Protein AF-A0A1J8QTM7-F1 (afdb_monomer_lite)

Foldseek 3Di:
DVVVVVVVCVVCVVVVLVVVLVVLLVPDPDPVRSVVVSVVVVVVVVCVVVVLVVQQDPVCPDPSCRSVVVVVVVVVVVVVVVVVVVVVVVVVVVVVVVVVVVCVVVVNDD

Sequence (110 aa):
VKYFGTFIIIIGGYASIPGLVSWSGNNLAGQYKRGVGMALHIGMGNFGGVFATVIYRSQDSPRYILGHGVALMFVGIGLILVPIAVFIYKRINAKRDAAERIALERGEKI

Secondary structure (DSSP, 8-state):
-HHHHHHHHHHHHHHHHHHHHHHHHHHS-SHHHHHHHHHHHHHHHHHHHHHHHHHS-GGGTTT-HHHHHHHHHHHHHHHHHHHHHHHHHHHHHHHHHHHHHHHHHTT---

Radius of gyration: 20.28 Å; chains: 1; bounding box: 42×27×59 Å

InterPro domains:
  IPR036259 MFS transporter superfamily [SSF103473] (3-98)

pLDDT: mean 87.32, std 6.02, range [55.66, 96.06]

Organism: NCBI:txid180088

Structure (mmCIF,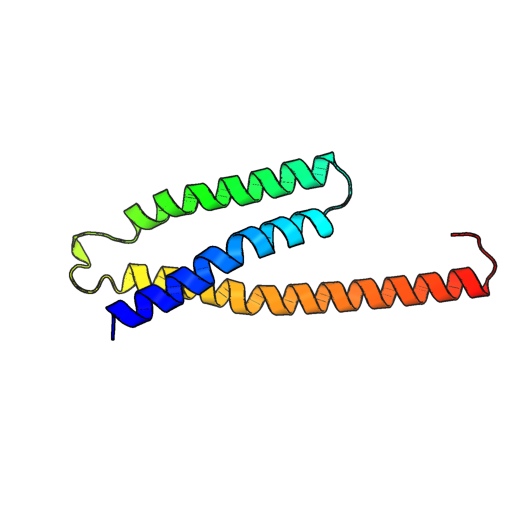 N/CA/C/O backbone):
data_AF-A0A1J8QTM7-F1
#
_entry.id   AF-A0A1J8QTM7-F1
#
loop_
_atom_site.group_PDB
_atom_site.id
_atom_site.type_symbol
_atom_site.label_atom_id
_atom_site.label_alt_id
_atom_site.label_comp_id
_atom_site.label_asym_id
_atom_site.label_entity_id
_atom_site.label_seq_id
_atom_site.pdbx_PDB_ins_code
_atom_site.Cartn_x
_atom_site.Cartn_y
_atom_site.Cartn_z
_atom_site.occupancy
_atom_site.B_iso_or_equiv
_atom_site.auth_seq_id
_atom_site.auth_comp_id
_atom_site.auth_asym_id
_atom_site.auth_atom_id
_atom_site.pdbx_PDB_model_num
ATOM 1 N N . VAL A 1 1 ? -15.369 -15.200 17.500 1.00 67.06 1 VAL A N 1
ATOM 2 C CA . VAL A 1 1 ? -15.366 -14.598 16.140 1.00 67.06 1 VAL A CA 1
ATOM 3 C C . VAL A 1 1 ? -14.603 -13.273 16.077 1.00 67.06 1 VAL A C 1
ATOM 5 O O . VAL A 1 1 ? -13.638 -13.214 15.332 1.00 67.06 1 VAL A O 1
ATOM 8 N N . LYS A 1 2 ? -14.940 -12.244 16.879 1.00 79.94 2 LYS A N 1
ATOM 9 C CA . LYS A 1 2 ? -14.235 -10.937 16.857 1.00 79.94 2 LYS A CA 1
ATOM 10 C C . LYS A 1 2 ? -12.716 -11.042 17.075 1.00 79.94 2 LYS A C 1
ATOM 12 O O . LYS A 1 2 ? -11.963 -10.479 16.301 1.00 79.94 2 LYS A O 1
ATOM 17 N N . TYR A 1 3 ? -12.285 -11.830 18.062 1.00 85.62 3 TYR A N 1
ATOM 18 C CA . TYR A 1 3 ? -10.864 -12.013 18.391 1.00 85.62 3 TYR A CA 1
ATOM 19 C C . TYR A 1 3 ? -10.056 -12.643 17.243 1.00 85.62 3 TYR A C 1
ATOM 21 O O . TYR A 1 3 ? -8.986 -12.166 16.894 1.00 85.62 3 TYR A O 1
ATOM 29 N N . PHE A 1 4 ? -10.614 -13.668 16.591 1.00 89.25 4 PHE A N 1
ATOM 30 C CA . PHE A 1 4 ? -10.020 -14.280 15.399 1.00 89.25 4 PHE A CA 1
ATOM 31 C C . PHE A 1 4 ? -9.946 -13.298 14.218 1.00 89.25 4 PHE A C 1
ATOM 33 O O . PHE A 1 4 ? -8.916 -13.203 13.557 1.00 89.25 4 PHE A O 1
ATOM 40 N N . GLY A 1 5 ? -11.008 -12.515 13.995 1.00 85.56 5 GLY A N 1
ATOM 41 C CA . GLY A 1 5 ? -11.020 -11.461 12.977 1.00 85.56 5 GLY A CA 1
ATOM 42 C C . GLY A 1 5 ? -9.926 -10.413 13.193 1.00 85.56 5 GLY A C 1
ATOM 43 O O . GLY A 1 5 ? -9.302 -9.983 12.226 1.00 85.56 5 GLY A O 1
ATOM 44 N N . THR A 1 6 ? -9.623 -10.066 14.448 1.00 87.69 6 THR A N 1
ATOM 45 C CA . THR A 1 6 ? -8.512 -9.163 14.777 1.00 87.69 6 THR A CA 1
ATOM 46 C C . THR A 1 6 ? -7.174 -9.701 14.273 1.00 87.69 6 THR A C 1
ATOM 48 O O . THR A 1 6 ? -6.422 -8.948 13.664 1.00 87.69 6 THR A O 1
ATOM 51 N N . PHE A 1 7 ? -6.885 -10.996 14.444 1.00 90.31 7 PHE A N 1
ATOM 52 C CA . PHE A 1 7 ? -5.639 -11.578 13.929 1.00 90.31 7 PHE A CA 1
ATOM 53 C C . PHE A 1 7 ? -5.535 -11.478 12.407 1.00 90.31 7 PHE A C 1
ATOM 55 O O . PHE A 1 7 ? -4.485 -11.096 11.900 1.00 90.31 7 PHE A O 1
ATOM 62 N N . ILE A 1 8 ? -6.619 -11.752 11.676 1.00 88.44 8 ILE A N 1
ATOM 63 C CA . ILE A 1 8 ? -6.629 -11.640 10.208 1.00 88.44 8 ILE A CA 1
ATOM 64 C C . ILE A 1 8 ? -6.349 -10.199 9.764 1.00 88.44 8 ILE A C 1
ATOM 66 O O . ILE A 1 8 ? -5.533 -9.978 8.868 1.00 88.44 8 ILE A O 1
ATOM 70 N N . ILE A 1 9 ? -6.989 -9.218 10.409 1.00 88.94 9 ILE A N 1
ATOM 71 C CA . ILE A 1 9 ? -6.788 -7.795 10.101 1.00 88.94 9 ILE A CA 1
ATOM 72 C C . ILE A 1 9 ? -5.331 -7.393 10.350 1.00 88.94 9 ILE A C 1
ATOM 74 O O . ILE A 1 9 ? -4.731 -6.720 9.515 1.00 88.94 9 ILE A O 1
ATOM 78 N N . ILE A 1 10 ? -4.748 -7.834 11.467 1.00 90.19 10 ILE A N 1
ATOM 79 C CA . ILE A 1 10 ? -3.361 -7.529 11.829 1.00 90.19 10 ILE A CA 1
ATOM 80 C C . ILE A 1 10 ? -2.380 -8.153 10.832 1.00 90.19 10 ILE A C 1
ATOM 82 O O . ILE A 1 10 ? -1.494 -7.453 10.346 1.00 90.19 10 ILE A O 1
ATOM 86 N N . ILE A 1 11 ? -2.560 -9.423 10.462 1.00 90.69 11 ILE A N 1
ATOM 87 C CA . ILE A 1 11 ? -1.691 -10.105 9.488 1.00 90.69 11 ILE A CA 1
ATOM 88 C C . ILE A 1 11 ? -1.681 -9.353 8.150 1.00 90.69 11 ILE A C 1
ATOM 90 O O . ILE A 1 11 ? -0.611 -9.039 7.626 1.00 90.69 11 ILE A O 1
ATOM 94 N N . GLY A 1 12 ? -2.860 -9.016 7.616 1.00 85.50 12 GLY A N 1
ATOM 95 C CA . GLY A 1 12 ? -2.963 -8.265 6.362 1.00 85.50 12 GLY A CA 1
ATOM 96 C C . GLY A 1 12 ? -2.402 -6.845 6.473 1.00 85.50 12 GLY A C 1
ATOM 97 O O . GLY A 1 12 ? -1.653 -6.401 5.602 1.00 85.50 12 GLY A O 1
ATOM 98 N N . GLY A 1 13 ? -2.712 -6.153 7.573 1.00 85.88 13 GLY A N 1
ATOM 99 C CA . GLY A 1 13 ? -2.237 -4.800 7.851 1.00 85.88 13 GLY A CA 1
ATOM 100 C C . GLY A 1 13 ? -0.712 -4.715 7.848 1.00 85.88 13 GLY A C 1
ATOM 101 O O . GLY A 1 13 ? -0.142 -3.954 7.065 1.00 85.88 13 GLY A O 1
ATOM 102 N N . TYR A 1 14 ? -0.041 -5.549 8.645 1.00 87.00 14 TYR A N 1
ATOM 103 C CA . TYR A 1 14 ? 1.422 -5.538 8.745 1.00 87.00 14 TYR A CA 1
ATOM 104 C C . TYR A 1 14 ? 2.127 -5.980 7.459 1.00 87.00 14 TYR A C 1
ATOM 106 O O . TYR A 1 14 ? 3.191 -5.450 7.153 1.00 87.00 14 TYR A O 1
ATOM 114 N N . ALA A 1 15 ? 1.546 -6.900 6.681 1.00 86.88 15 ALA A N 1
ATOM 115 C CA . ALA A 1 15 ? 2.126 -7.320 5.404 1.00 86.88 15 ALA A CA 1
ATOM 116 C C . ALA A 1 15 ? 2.027 -6.231 4.317 1.00 86.88 15 ALA A C 1
ATOM 118 O O . ALA A 1 15 ? 2.900 -6.126 3.453 1.00 86.88 15 ALA A O 1
ATOM 119 N N . SER A 1 16 ? 0.976 -5.407 4.353 1.00 86.56 16 SER A N 1
ATOM 120 C CA . SER A 1 16 ? 0.705 -4.418 3.303 1.00 86.56 16 SER A CA 1
ATOM 121 C C . SER A 1 16 ? 1.669 -3.225 3.297 1.00 86.56 16 SER A C 1
ATOM 123 O O . SER A 1 16 ? 2.073 -2.776 2.224 1.00 86.56 16 SER A O 1
ATOM 125 N N . ILE A 1 17 ? 2.084 -2.741 4.473 1.00 87.12 17 ILE A N 1
ATOM 126 C CA . ILE A 1 17 ? 2.964 -1.570 4.622 1.00 87.12 17 ILE A CA 1
ATOM 127 C C . ILE A 1 17 ? 4.313 -1.744 3.895 1.00 87.12 17 ILE A C 1
ATOM 129 O O . ILE A 1 17 ? 4.609 -0.933 3.013 1.00 87.12 17 ILE A O 1
ATOM 133 N N . PRO A 1 18 ? 5.137 -2.775 4.184 1.00 88.19 18 PRO A N 1
ATOM 134 C CA . PRO A 1 18 ? 6.422 -2.940 3.507 1.00 88.19 18 PRO A CA 1
ATOM 135 C C . PRO A 1 18 ? 6.243 -3.175 2.004 1.00 88.19 18 PRO A C 1
ATOM 137 O O . PRO A 1 18 ? 7.001 -2.626 1.206 1.00 88.19 18 PRO A O 1
ATOM 140 N N . GLY A 1 19 ? 5.200 -3.912 1.605 1.00 89.38 19 GLY A N 1
ATOM 141 C CA . GLY A 1 19 ? 4.886 -4.146 0.197 1.00 89.38 19 GLY A CA 1
ATOM 142 C C . GLY A 1 19 ? 4.642 -2.847 -0.571 1.00 89.38 19 GLY A C 1
ATOM 143 O O . GLY A 1 19 ? 5.196 -2.657 -1.655 1.00 89.38 19 GLY A O 1
ATOM 144 N N . LEU A 1 20 ? 3.872 -1.918 0.001 1.00 88.06 20 LEU A N 1
ATOM 145 C CA . LEU A 1 20 ? 3.562 -0.649 -0.656 1.00 88.06 20 LEU A CA 1
ATOM 146 C C . LEU A 1 20 ? 4.774 0.293 -0.719 1.00 88.06 20 LEU A C 1
ATOM 148 O O . LEU A 1 20 ? 4.979 0.987 -1.719 1.00 88.06 20 LEU A O 1
ATOM 152 N N . VAL A 1 21 ? 5.604 0.288 0.326 1.00 87.81 21 VAL A N 1
ATOM 153 C CA . VAL A 1 21 ? 6.851 1.062 0.391 1.00 87.81 21 VAL A CA 1
ATOM 154 C C . VAL A 1 21 ? 7.840 0.572 -0.671 1.00 87.81 21 VAL A C 1
ATOM 156 O O . VAL A 1 21 ? 8.339 1.377 -1.460 1.00 87.81 21 VAL A O 1
ATOM 159 N N . SER A 1 22 ? 8.065 -0.742 -0.768 1.00 89.56 22 SER A N 1
ATOM 160 C CA . SER A 1 22 ? 8.909 -1.337 -1.812 1.00 89.56 22 SER A CA 1
ATOM 161 C C . SER A 1 22 ? 8.355 -1.092 -3.218 1.00 89.56 22 SER A C 1
ATOM 163 O O . SER A 1 22 ? 9.113 -0.755 -4.128 1.00 89.56 22 SER A O 1
ATOM 165 N N . TRP A 1 23 ? 7.034 -1.197 -3.408 1.00 89.00 23 TRP A N 1
ATOM 166 C CA . TRP A 1 23 ? 6.392 -0.889 -4.688 1.00 89.00 23 TRP A CA 1
ATOM 167 C C . TRP A 1 23 ? 6.671 0.567 -5.098 1.00 89.00 23 TRP A C 1
ATOM 169 O O . TRP A 1 23 ? 7.181 0.819 -6.197 1.00 89.00 23 TRP A O 1
ATOM 179 N N . SER A 1 24 ? 6.424 1.517 -4.196 1.00 87.06 24 SER A N 1
ATOM 180 C CA . SER A 1 24 ? 6.655 2.947 -4.429 1.00 87.06 24 SER A CA 1
ATOM 181 C C . SER A 1 24 ? 8.120 3.235 -4.775 1.00 87.06 24 SER A C 1
ATOM 183 O O . SER A 1 24 ? 8.402 3.927 -5.755 1.00 87.06 24 SER A O 1
ATOM 185 N N . GLY A 1 25 ? 9.060 2.630 -4.041 1.00 86.31 25 GLY A N 1
ATOM 186 C CA . GLY A 1 25 ? 10.494 2.745 -4.314 1.00 86.31 25 GLY A CA 1
ATOM 187 C C . GLY A 1 25 ? 10.885 2.253 -5.710 1.00 86.31 25 GLY A C 1
ATOM 188 O O . GLY A 1 25 ? 11.685 2.894 -6.388 1.00 86.31 25 GLY A O 1
ATOM 189 N N . ASN A 1 26 ? 10.271 1.170 -6.188 1.00 89.00 26 ASN A N 1
ATOM 190 C CA . ASN A 1 26 ? 10.570 0.614 -7.507 1.00 89.00 26 ASN A CA 1
ATOM 191 C C . ASN A 1 26 ? 9.946 1.415 -8.661 1.00 89.00 26 ASN A C 1
ATOM 193 O O . ASN A 1 26 ? 10.521 1.464 -9.747 1.00 89.00 26 ASN A O 1
ATOM 197 N N . ASN A 1 27 ? 8.792 2.056 -8.443 1.00 87.25 27 ASN A N 1
ATOM 198 C CA . ASN A 1 27 ? 8.000 2.661 -9.524 1.00 87.25 27 ASN A CA 1
ATOM 199 C C . ASN A 1 27 ? 8.207 4.171 -9.693 1.00 87.25 27 ASN A C 1
ATOM 201 O O . ASN A 1 27 ? 7.924 4.704 -10.766 1.00 87.25 27 ASN A O 1
ATOM 205 N N . LEU A 1 28 ? 8.726 4.875 -8.684 1.00 86.12 28 LEU A N 1
ATOM 206 C CA . LEU A 1 28 ? 9.130 6.271 -8.855 1.00 86.12 28 LEU A CA 1
ATOM 207 C C . LEU A 1 28 ? 10.480 6.339 -9.580 1.00 86.12 28 LEU A C 1
ATOM 209 O O . LEU A 1 28 ? 11.341 5.496 -9.363 1.00 86.12 28 LEU A O 1
ATOM 213 N N . ALA A 1 29 ? 10.685 7.331 -10.446 1.00 83.19 29 ALA A N 1
ATOM 214 C CA . ALA A 1 29 ? 11.945 7.514 -11.171 1.00 83.19 29 ALA A CA 1
ATOM 215 C C . ALA A 1 29 ? 12.825 8.577 -10.497 1.00 83.19 29 ALA A C 1
ATOM 217 O O . ALA A 1 29 ? 12.349 9.669 -10.188 1.00 83.19 29 ALA A O 1
ATOM 218 N N . GLY A 1 30 ? 14.117 8.283 -10.327 1.00 84.50 30 GLY A N 1
ATOM 219 C CA . GLY A 1 30 ? 15.101 9.186 -9.719 1.00 84.50 30 GLY A CA 1
ATOM 220 C C . GLY A 1 30 ? 15.140 9.114 -8.188 1.00 84.50 30 GLY A C 1
ATOM 221 O O . GLY A 1 30 ? 14.106 9.054 -7.527 1.00 84.50 30 GLY A O 1
ATOM 222 N N . GLN A 1 31 ? 16.350 9.141 -7.619 1.00 84.75 31 GLN A N 1
ATOM 223 C CA . GLN A 1 31 ? 16.585 8.945 -6.179 1.00 84.75 31 GLN A CA 1
ATOM 224 C C . GLN A 1 31 ? 15.856 9.979 -5.310 1.00 84.75 31 GLN A C 1
ATOM 226 O O . GLN A 1 31 ? 15.192 9.621 -4.341 1.00 84.75 31 GLN A O 1
ATOM 231 N N . TYR A 1 32 ? 15.896 11.254 -5.707 1.00 87.12 32 TYR A N 1
ATOM 232 C CA . TYR A 1 32 ? 15.236 12.329 -4.965 1.00 87.12 32 TYR A CA 1
ATOM 233 C C . TYR A 1 32 ? 13.708 12.178 -4.949 1.00 87.12 32 TYR A C 1
ATOM 235 O O . TYR A 1 32 ? 13.081 12.230 -3.894 1.00 87.12 32 TYR A O 1
ATOM 243 N N . LYS A 1 33 ? 13.097 11.914 -6.113 1.00 84.56 33 LYS A N 1
ATOM 244 C CA . LYS A 1 33 ? 11.640 11.745 -6.220 1.00 84.56 33 LYS A CA 1
ATOM 245 C C . LYS A 1 33 ? 11.167 10.501 -5.467 1.00 84.56 33 LYS A C 1
ATOM 247 O O . LYS A 1 33 ? 10.145 10.572 -4.794 1.00 84.56 33 LYS A O 1
ATOM 252 N N . ARG A 1 34 ? 11.922 9.395 -5.536 1.00 88.81 34 ARG A N 1
ATOM 253 C CA . ARG A 1 34 ? 11.676 8.175 -4.747 1.00 88.81 34 ARG A CA 1
ATOM 254 C C . ARG A 1 34 ? 11.653 8.476 -3.252 1.00 88.81 34 ARG A C 1
ATOM 256 O O . ARG A 1 34 ? 10.661 8.174 -2.598 1.00 88.81 34 ARG A O 1
ATOM 263 N N . GLY A 1 35 ? 12.706 9.119 -2.742 1.00 87.56 35 GLY A N 1
ATOM 264 C CA . GLY A 1 35 ? 12.820 9.462 -1.325 1.00 87.56 35 GLY A CA 1
ATOM 265 C C . GLY A 1 35 ? 11.672 10.349 -0.844 1.00 87.56 35 GLY A C 1
ATOM 266 O O . GLY A 1 35 ? 10.998 10.008 0.125 1.00 87.56 35 GLY A O 1
ATOM 267 N N . VAL A 1 36 ? 11.387 11.441 -1.563 1.00 90.81 36 VAL A N 1
ATOM 268 C CA . VAL A 1 36 ? 10.293 12.365 -1.214 1.00 90.81 36 VAL A CA 1
ATOM 269 C C . VAL A 1 36 ? 8.927 11.676 -1.292 1.00 90.81 36 VAL A C 1
ATOM 271 O O . VAL A 1 36 ? 8.105 11.844 -0.396 1.00 90.81 36 VAL A O 1
ATOM 274 N N . GLY A 1 37 ? 8.682 10.862 -2.322 1.00 88.25 37 GLY A N 1
ATOM 275 C CA . GLY A 1 37 ? 7.416 10.146 -2.484 1.00 88.25 37 GLY A CA 1
ATOM 276 C C . GLY A 1 37 ? 7.166 9.116 -1.381 1.00 88.25 37 GLY A C 1
ATOM 277 O O . GLY A 1 37 ? 6.069 9.060 -0.827 1.00 88.25 37 GLY A O 1
ATOM 278 N N . MET A 1 38 ? 8.190 8.343 -1.009 1.00 89.81 38 MET A N 1
ATOM 279 C CA . MET A 1 38 ? 8.099 7.392 0.103 1.00 89.81 38 MET A CA 1
ATOM 280 C C . MET A 1 38 ? 7.904 8.113 1.443 1.00 89.81 38 MET A C 1
ATOM 282 O O . MET A 1 38 ? 7.074 7.687 2.245 1.00 89.81 38 MET A O 1
ATOM 286 N N . ALA A 1 39 ? 8.604 9.229 1.669 1.00 89.75 39 ALA A N 1
ATOM 287 C CA . ALA A 1 39 ? 8.447 10.035 2.878 1.00 89.75 39 ALA A CA 1
ATOM 288 C C . ALA A 1 39 ? 7.035 10.631 2.998 1.00 89.75 39 ALA A C 1
ATOM 290 O O . ALA A 1 39 ? 6.425 10.538 4.061 1.00 89.75 39 ALA A O 1
ATOM 291 N N . LEU A 1 40 ? 6.480 11.175 1.909 1.00 90.44 40 LEU A N 1
ATOM 292 C CA . LEU A 1 40 ? 5.100 11.668 1.873 1.00 90.44 40 LEU A CA 1
ATOM 293 C C . LEU A 1 40 ? 4.091 10.554 2.159 1.00 90.44 40 LEU A C 1
ATOM 295 O O . LEU A 1 40 ? 3.153 10.760 2.926 1.00 90.44 40 LEU A O 1
ATOM 299 N N . HIS A 1 41 ? 4.295 9.369 1.580 1.00 88.56 41 HIS A N 1
ATOM 300 C CA . HIS A 1 41 ? 3.436 8.216 1.829 1.00 88.56 41 HIS A CA 1
ATOM 301 C C . HIS A 1 41 ? 3.426 7.818 3.314 1.00 88.56 41 HIS A C 1
ATOM 303 O O . HIS A 1 41 ? 2.359 7.705 3.918 1.00 88.56 41 HIS A O 1
ATOM 309 N N . ILE A 1 42 ? 4.607 7.670 3.920 1.00 89.00 42 ILE A N 1
ATOM 310 C CA . ILE A 1 42 ? 4.744 7.336 5.345 1.00 89.00 42 ILE A CA 1
ATOM 311 C C . ILE A 1 42 ? 4.167 8.457 6.222 1.00 89.00 42 ILE A C 1
ATOM 313 O O . ILE A 1 42 ? 3.479 8.183 7.207 1.00 89.00 42 ILE A O 1
ATOM 317 N N . GLY A 1 43 ? 4.393 9.720 5.852 1.00 89.50 43 GLY A N 1
ATOM 318 C CA . GLY A 1 43 ? 3.826 10.884 6.532 1.00 89.50 43 GLY A CA 1
ATOM 319 C C . GLY A 1 43 ? 2.298 10.845 6.561 1.00 89.50 43 GLY A C 1
ATOM 320 O O . GLY A 1 43 ? 1.704 10.948 7.632 1.00 89.50 43 GLY A O 1
ATOM 321 N N . MET A 1 44 ? 1.656 10.590 5.416 1.00 87.44 44 MET A N 1
ATOM 322 C CA . MET A 1 44 ? 0.203 10.382 5.334 1.00 87.44 44 MET A CA 1
ATOM 323 C C . MET A 1 44 ? -0.274 9.204 6.190 1.00 87.44 44 MET A C 1
ATOM 325 O O . MET A 1 44 ? -1.306 9.313 6.850 1.00 87.44 44 MET A O 1
ATOM 329 N N . GLY A 1 45 ? 0.491 8.110 6.239 1.00 86.38 45 GLY A N 1
ATOM 330 C CA . GLY A 1 45 ? 0.190 6.963 7.099 1.00 86.38 45 GLY A CA 1
ATOM 331 C C . GLY A 1 45 ? 0.089 7.334 8.583 1.00 86.38 45 GLY A C 1
ATOM 332 O O . GLY A 1 45 ? -0.832 6.889 9.266 1.00 86.38 45 GLY A O 1
ATOM 333 N N . ASN A 1 46 ? 0.969 8.215 9.070 1.00 86.75 46 ASN A N 1
ATOM 334 C CA . ASN A 1 46 ? 0.942 8.675 10.462 1.00 86.75 46 ASN A CA 1
ATOM 335 C C . ASN A 1 46 ? -0.308 9.513 10.787 1.00 86.75 46 ASN A C 1
ATOM 337 O O . ASN A 1 46 ? -0.862 9.387 11.880 1.00 86.75 46 ASN A O 1
ATOM 341 N N . PHE A 1 47 ? -0.818 10.303 9.834 1.00 85.62 47 PHE A N 1
ATOM 342 C CA . PHE A 1 47 ? -2.076 11.041 10.022 1.00 85.62 47 PHE A CA 1
ATOM 343 C C . PHE A 1 47 ? -3.292 10.120 10.199 1.00 85.62 47 PHE A C 1
ATOM 345 O O . PHE A 1 47 ? -4.270 10.521 10.831 1.00 85.62 47 PHE A O 1
ATOM 352 N N . GLY A 1 48 ? -3.231 8.872 9.722 1.00 83.12 48 GLY A N 1
ATOM 353 C CA . GLY A 1 48 ? -4.289 7.877 9.928 1.00 83.12 48 GLY A CA 1
ATOM 354 C C . GLY A 1 48 ? -4.645 7.660 11.404 1.00 83.12 48 GLY A C 1
ATOM 355 O O . GLY A 1 48 ? -5.817 7.474 11.729 1.00 83.12 48 GLY A O 1
ATOM 356 N N . GLY A 1 49 ? -3.666 7.770 12.310 1.00 82.62 49 GLY A N 1
ATOM 357 C CA . GLY A 1 49 ? -3.900 7.671 13.753 1.00 82.62 49 GLY A CA 1
ATOM 358 C C . GLY A 1 49 ? -4.781 8.798 14.299 1.00 82.62 49 GLY A C 1
ATOM 359 O O . GLY A 1 49 ? -5.651 8.550 15.130 1.00 82.62 49 GLY A O 1
ATOM 360 N N . VAL A 1 50 ? -4.622 10.019 13.779 1.00 84.88 50 VAL A N 1
ATOM 361 C CA . VAL A 1 50 ? -5.453 11.175 14.153 1.00 84.88 50 VAL A CA 1
ATOM 362 C C . VAL A 1 50 ? -6.884 10.995 13.648 1.00 84.88 50 VAL A C 1
ATOM 364 O O . VAL A 1 50 ? -7.839 11.254 14.371 1.00 84.88 50 VAL A O 1
ATOM 367 N N . PHE A 1 51 ? -7.063 10.494 12.425 1.00 83.44 51 PHE A N 1
ATOM 368 C CA . PHE A 1 51 ? -8.406 10.213 11.916 1.00 83.44 51 PHE A CA 1
ATOM 369 C C . PHE A 1 51 ? -9.104 9.110 12.715 1.00 83.44 51 PHE A C 1
ATOM 371 O O . PHE A 1 51 ? -10.302 9.214 12.977 1.00 83.44 51 PHE A O 1
ATOM 378 N N . ALA A 1 52 ? -8.370 8.085 13.158 1.00 84.81 52 ALA A N 1
ATOM 379 C CA . ALA A 1 52 ? -8.939 7.022 13.978 1.00 84.81 52 ALA A CA 1
ATOM 380 C C . ALA A 1 52 ? -9.541 7.565 15.286 1.00 84.81 52 ALA A C 1
ATOM 382 O O . ALA A 1 52 ? -10.661 7.195 15.633 1.00 84.81 52 ALA A O 1
ATOM 383 N N . THR A 1 53 ? -8.871 8.491 15.978 1.00 85.38 53 THR A N 1
ATOM 384 C CA . THR A 1 53 ? -9.407 9.053 17.231 1.00 85.38 53 THR A CA 1
ATOM 385 C C . THR A 1 53 ? -10.654 9.910 17.015 1.00 85.38 53 THR A C 1
ATOM 387 O O . THR A 1 53 ? -11.540 9.918 17.865 1.00 85.38 53 THR A O 1
ATOM 390 N N . VAL A 1 54 ? -10.771 10.584 15.867 1.00 86.44 54 VAL A N 1
ATOM 391 C CA . VAL A 1 54 ? -11.956 11.386 15.515 1.00 86.44 54 VAL A CA 1
ATOM 392 C C . VAL A 1 54 ? -13.147 10.505 15.133 1.00 86.44 54 VAL A C 1
ATOM 394 O O . VAL A 1 54 ? -14.291 10.819 15.458 1.00 86.44 54 VAL A O 1
ATOM 397 N N . ILE A 1 55 ? -12.893 9.406 14.425 1.00 87.19 55 ILE A N 1
ATOM 398 C CA . ILE A 1 55 ? -13.942 8.547 13.872 1.00 87.19 55 ILE A CA 1
ATOM 399 C C . ILE A 1 55 ? -14.517 7.594 14.942 1.00 87.19 55 ILE A C 1
ATOM 401 O O . ILE A 1 55 ? -15.715 7.299 14.927 1.00 87.19 55 ILE A O 1
ATOM 405 N N . TYR A 1 56 ? -13.699 7.115 15.887 1.00 86.50 56 TYR A N 1
ATOM 406 C CA . TYR A 1 56 ? -14.140 6.242 16.982 1.00 86.50 56 TYR A CA 1
ATOM 407 C C . TYR A 1 56 ? -14.618 7.054 18.192 1.00 86.50 56 TYR A C 1
ATOM 409 O O . TYR A 1 56 ? -13.935 7.172 19.206 1.00 86.50 56 TYR A O 1
ATOM 417 N N . ARG A 1 57 ? -15.823 7.618 18.090 1.00 85.62 57 ARG A N 1
ATOM 418 C CA . ARG A 1 57 ? -16.408 8.465 19.141 1.00 85.62 57 ARG A CA 1
ATOM 419 C C . ARG A 1 57 ? -17.086 7.639 20.229 1.00 85.62 57 ARG A C 1
ATOM 421 O O . ARG A 1 57 ? -17.794 6.680 19.932 1.00 85.62 57 ARG A O 1
ATOM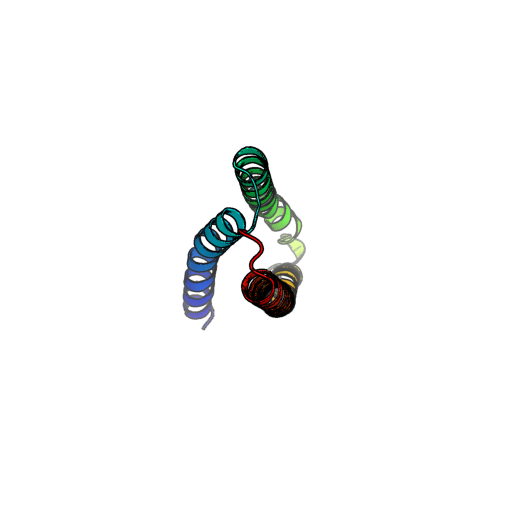 428 N N . SER A 1 58 ? -16.989 8.090 21.479 1.00 82.25 58 SER A N 1
ATOM 429 C CA . SER A 1 58 ? -17.604 7.431 22.644 1.00 82.25 58 SER A CA 1
ATOM 430 C C . SER A 1 58 ? -19.127 7.266 22.530 1.00 82.25 58 SER A C 1
ATOM 432 O O . SER A 1 58 ? -19.676 6.292 23.035 1.00 82.25 58 SER A O 1
ATOM 434 N N . GLN A 1 59 ? -19.806 8.181 21.829 1.00 84.06 59 GLN A N 1
ATOM 435 C CA . GLN A 1 59 ? -21.253 8.123 21.575 1.00 84.06 59 GLN A CA 1
ATOM 436 C C . GLN A 1 59 ? -21.680 6.954 20.670 1.00 84.06 59 GLN A C 1
ATOM 438 O O . GLN A 1 59 ? -22.826 6.525 20.731 1.00 84.06 59 GLN A O 1
ATOM 443 N N . ASP A 1 60 ? -20.766 6.428 19.846 1.00 81.81 60 ASP A N 1
ATOM 444 C CA . ASP A 1 60 ? -21.038 5.331 18.907 1.00 81.81 60 ASP A CA 1
ATOM 445 C C . ASP A 1 60 ? -20.761 3.947 19.551 1.00 81.81 60 ASP A C 1
ATOM 447 O O . ASP A 1 60 ? -20.827 2.897 18.896 1.00 81.81 60 ASP A O 1
ATOM 451 N N . SER A 1 61 ? -20.452 3.934 20.853 1.00 81.12 61 SER A N 1
ATOM 452 C CA . SER A 1 61 ? -20.305 2.736 21.682 1.00 81.12 61 SER A CA 1
ATOM 453 C C . SER A 1 61 ? -21.625 1.951 21.771 1.00 81.12 61 SER A C 1
ATOM 455 O O . SER A 1 61 ? -22.698 2.554 21.768 1.00 81.12 61 SER A O 1
ATOM 457 N N . PRO A 1 62 ? -21.609 0.603 21.862 1.00 80.81 62 PRO A N 1
ATOM 458 C CA . PRO A 1 62 ? -20.449 -0.295 21.971 1.00 80.81 62 PRO A CA 1
ATOM 459 C C . PRO A 1 62 ? -19.992 -0.910 20.640 1.00 80.81 62 PRO A C 1
ATOM 461 O O . PRO A 1 62 ? -19.066 -1.722 20.619 1.00 80.81 62 PRO A O 1
ATOM 464 N N . ARG A 1 63 ? -20.668 -0.603 19.526 1.00 82.88 63 ARG A N 1
ATOM 465 C CA . ARG A 1 63 ? -20.419 -1.264 18.231 1.00 82.88 63 ARG A CA 1
ATOM 466 C C . ARG A 1 63 ? -19.552 -0.444 17.274 1.00 82.88 63 ARG A C 1
ATOM 468 O O . ARG A 1 63 ? -18.963 -1.046 16.384 1.00 82.88 63 ARG A O 1
ATOM 475 N N . TYR A 1 64 ? -19.452 0.876 17.452 1.00 84.88 64 TYR A N 1
ATOM 476 C CA . TYR A 1 64 ? -18.624 1.782 16.642 1.00 84.88 64 TYR A CA 1
ATOM 477 C C . TYR A 1 64 ? -18.795 1.571 15.127 1.00 84.88 64 TYR A C 1
ATOM 479 O O . TYR A 1 64 ? -17.818 1.446 14.387 1.00 84.88 64 TYR A O 1
ATOM 487 N N . ILE A 1 65 ? -20.045 1.474 14.661 1.00 87.06 65 ILE A N 1
ATOM 488 C CA . ILE A 1 65 ? -20.372 1.091 13.274 1.00 87.06 65 ILE A CA 1
ATOM 489 C C . ILE A 1 65 ? -19.779 2.088 12.275 1.00 87.06 65 ILE A C 1
ATOM 491 O O . ILE A 1 65 ? -19.236 1.674 11.255 1.00 87.06 65 ILE A O 1
ATOM 495 N N . LEU A 1 66 ? -19.817 3.385 12.598 1.00 87.25 66 LEU A N 1
ATOM 496 C CA . LEU A 1 66 ? -19.232 4.430 11.761 1.00 87.25 66 LEU A CA 1
ATOM 497 C C . LEU A 1 66 ? -17.730 4.203 11.548 1.00 87.25 66 LEU A C 1
ATOM 499 O O . LEU A 1 66 ? -17.265 4.234 10.413 1.00 87.25 66 LEU A O 1
ATOM 503 N N . GLY A 1 67 ? -16.980 3.907 12.613 1.00 86.88 67 GLY A N 1
ATOM 504 C CA . GLY A 1 67 ? -15.536 3.705 12.507 1.00 86.88 67 GLY A CA 1
ATOM 505 C C . GLY A 1 67 ? -15.130 2.464 11.741 1.00 86.88 67 GLY A C 1
ATOM 506 O O . GLY A 1 67 ? -14.248 2.535 10.884 1.00 86.88 67 GLY A O 1
ATOM 507 N N . HIS A 1 68 ? -15.842 1.362 11.949 1.00 88.69 68 HIS A N 1
ATOM 508 C CA . HIS A 1 68 ? -15.631 0.164 11.145 1.00 88.69 68 HIS A CA 1
ATOM 509 C C . HIS A 1 68 ? -16.045 0.386 9.682 1.00 88.69 68 HIS A C 1
ATOM 511 O O . HIS A 1 68 ? -15.360 -0.088 8.781 1.00 88.69 68 HIS A O 1
ATOM 517 N N . GLY A 1 69 ? -17.121 1.140 9.431 1.00 89.81 69 GLY A N 1
ATOM 518 C CA . GLY A 1 69 ? -17.586 1.480 8.086 1.00 89.81 69 GLY A CA 1
ATOM 519 C C . GLY A 1 69 ? -16.580 2.329 7.311 1.00 89.81 69 GLY A C 1
ATOM 520 O O . GLY A 1 69 ? -16.258 2.009 6.170 1.00 89.81 69 GLY A O 1
ATOM 521 N N . VAL A 1 70 ? -16.016 3.364 7.940 1.00 90.38 70 VAL A N 1
ATOM 522 C CA . VAL A 1 70 ? -14.980 4.199 7.314 1.00 90.38 70 VAL A CA 1
ATOM 523 C C . VAL A 1 70 ? -13.698 3.398 7.072 1.00 90.38 70 VAL A C 1
ATOM 525 O O . VAL A 1 70 ? -13.119 3.489 5.991 1.00 90.38 70 VAL A O 1
ATOM 528 N N . ALA A 1 71 ? -13.279 2.552 8.019 1.00 88.94 71 ALA A N 1
ATOM 529 C CA . ALA A 1 71 ? -12.128 1.671 7.817 1.00 88.94 71 ALA A CA 1
ATOM 530 C C . ALA A 1 71 ? -12.339 0.715 6.626 1.00 88.94 71 ALA A C 1
ATOM 532 O O . ALA A 1 71 ? -11.469 0.598 5.762 1.00 88.94 71 ALA A O 1
ATOM 533 N N . LEU A 1 72 ? -13.515 0.083 6.535 1.00 90.75 72 LEU A N 1
ATOM 534 C CA . LEU A 1 72 ? -13.880 -0.788 5.414 1.00 90.75 72 LEU A CA 1
ATOM 535 C C . LEU A 1 72 ? -13.944 -0.035 4.081 1.00 90.75 72 LEU A C 1
ATOM 537 O O . LEU A 1 72 ? -13.514 -0.582 3.070 1.00 90.75 72 LEU A O 1
ATOM 541 N N . MET A 1 73 ? -14.420 1.214 4.069 1.00 93.00 73 MET A N 1
ATOM 542 C CA . MET A 1 73 ? -14.419 2.063 2.873 1.00 93.00 73 MET A CA 1
ATOM 543 C C . MET A 1 73 ? -13.000 2.272 2.337 1.00 93.00 73 MET A C 1
ATOM 545 O O . MET A 1 73 ? -12.760 2.051 1.153 1.00 93.00 73 MET A O 1
ATOM 549 N N . PHE A 1 74 ? -12.039 2.636 3.192 1.00 90.00 74 PHE A N 1
ATOM 550 C CA . PHE A 1 74 ? -10.649 2.831 2.764 1.00 90.00 74 PHE A CA 1
ATOM 551 C C . PHE A 1 74 ? -9.993 1.535 2.278 1.00 90.00 74 PHE A C 1
ATOM 553 O O . PHE A 1 74 ? -9.300 1.546 1.259 1.00 90.00 74 PHE A O 1
ATOM 560 N N . VAL A 1 75 ? -10.253 0.410 2.952 1.00 90.44 75 VAL A N 1
ATOM 561 C CA . VAL A 1 75 ? -9.795 -0.910 2.489 1.00 90.44 75 VAL A CA 1
ATOM 562 C C . VAL A 1 75 ? -10.409 -1.247 1.127 1.00 90.44 75 VAL A C 1
ATOM 564 O O . VAL A 1 75 ? -9.693 -1.672 0.224 1.00 90.44 75 VAL A O 1
ATOM 567 N N . GLY A 1 76 ? -11.709 -1.004 0.945 1.00 93.12 76 GLY A N 1
ATOM 568 C CA . GLY A 1 76 ? -12.418 -1.224 -0.316 1.00 93.12 76 GLY A CA 1
ATOM 569 C C . GLY A 1 76 ? -11.868 -0.374 -1.462 1.00 93.12 76 GLY A C 1
ATOM 570 O O . GLY A 1 76 ? -11.620 -0.895 -2.548 1.00 93.12 76 GLY A O 1
ATOM 571 N N . ILE A 1 77 ? -11.590 0.908 -1.212 1.00 93.50 77 ILE A N 1
ATOM 572 C CA . ILE A 1 77 ? -10.926 1.792 -2.180 1.00 93.50 77 ILE A CA 1
ATOM 573 C C . ILE A 1 77 ? -9.559 1.214 -2.568 1.00 93.50 77 ILE A C 1
ATOM 575 O O . ILE A 1 77 ? -9.252 1.125 -3.755 1.00 93.50 77 ILE A O 1
ATOM 579 N N . GLY A 1 78 ? -8.761 0.761 -1.597 1.00 91.00 78 GLY A N 1
ATOM 580 C CA . GLY A 1 78 ? -7.472 0.115 -1.860 1.00 91.00 78 GLY A CA 1
ATOM 581 C C . GLY A 1 78 ? -7.600 -1.145 -2.721 1.00 91.00 78 GLY A C 1
ATOM 582 O O . GLY A 1 78 ? -6.868 -1.300 -3.699 1.00 91.00 78 GLY A O 1
ATOM 583 N N . LEU A 1 79 ? -8.572 -2.006 -2.414 1.00 92.62 79 LEU A N 1
ATOM 584 C CA . LEU A 1 79 ? -8.852 -3.230 -3.172 1.00 92.62 79 LEU A CA 1
ATOM 585 C C . LEU A 1 79 ? -9.256 -2.964 -4.627 1.00 92.62 79 LEU A C 1
ATOM 587 O O . LEU A 1 79 ? -9.012 -3.814 -5.478 1.00 92.62 79 LEU A O 1
ATOM 591 N N . ILE A 1 80 ? -9.838 -1.801 -4.925 1.00 96.06 80 ILE A N 1
ATOM 592 C CA . ILE A 1 80 ? -10.204 -1.398 -6.289 1.00 96.06 80 ILE A CA 1
ATOM 593 C C . ILE A 1 80 ? -9.026 -0.714 -6.994 1.00 96.06 80 ILE A C 1
ATOM 595 O O . ILE A 1 80 ? -8.708 -1.037 -8.140 1.00 96.06 80 ILE A O 1
ATOM 599 N N . LEU A 1 81 ? -8.352 0.219 -6.320 1.00 93.94 81 LEU A N 1
ATOM 600 C CA . LEU A 1 81 ? -7.279 1.010 -6.922 1.00 93.94 81 LEU A CA 1
ATOM 601 C C . LEU A 1 81 ? -6.026 0.181 -7.219 1.00 93.94 81 LEU A C 1
ATOM 603 O O . LEU A 1 81 ? -5.369 0.433 -8.228 1.00 93.94 81 LEU A O 1
ATOM 607 N N . VAL A 1 82 ? -5.699 -0.819 -6.393 1.00 92.69 82 VAL A N 1
ATOM 608 C CA . VAL A 1 82 ? -4.506 -1.659 -6.591 1.00 92.69 82 VAL A CA 1
ATOM 609 C C . VAL A 1 82 ? -4.566 -2.441 -7.916 1.00 92.69 82 VAL A C 1
ATOM 611 O O . VAL A 1 82 ? -3.642 -2.288 -8.718 1.00 92.69 82 VAL A O 1
ATOM 614 N N . PRO A 1 83 ? -5.626 -3.215 -8.230 1.00 95.00 83 PRO A N 1
ATOM 615 C CA . PRO A 1 83 ? -5.759 -3.875 -9.529 1.00 95.00 83 PRO A CA 1
ATOM 616 C C . PRO A 1 83 ? -5.748 -2.903 -10.710 1.00 95.00 83 PRO A C 1
ATOM 618 O O . PRO A 1 83 ? -5.121 -3.194 -11.730 1.00 95.00 83 PRO A O 1
ATOM 621 N N . ILE A 1 84 ? -6.393 -1.738 -10.572 1.00 96.06 84 ILE A N 1
ATOM 622 C CA . ILE A 1 84 ? -6.390 -0.697 -11.609 1.00 96.06 84 ILE A CA 1
ATOM 623 C C . ILE A 1 84 ? -4.960 -0.210 -11.867 1.00 96.06 84 ILE A C 1
ATOM 625 O O . ILE A 1 84 ? -4.530 -0.159 -13.019 1.00 96.06 84 ILE A O 1
ATOM 629 N N . ALA A 1 85 ? -4.194 0.088 -10.815 1.00 93.31 85 ALA A N 1
ATOM 630 C CA . ALA A 1 85 ? -2.801 0.504 -10.935 1.00 93.31 85 ALA A CA 1
ATOM 631 C C . ALA A 1 85 ? -1.940 -0.582 -11.599 1.00 93.31 85 ALA A C 1
ATOM 633 O O . ALA A 1 85 ? -1.188 -0.287 -12.527 1.00 93.31 85 ALA A O 1
ATOM 634 N N . VAL A 1 86 ? -2.101 -1.851 -11.199 1.00 93.25 86 VAL A N 1
ATOM 635 C CA . VAL A 1 86 ? -1.405 -2.987 -11.830 1.00 93.25 86 VAL A CA 1
ATOM 636 C C . VAL A 1 86 ? -1.754 -3.093 -13.314 1.00 93.25 86 VAL A C 1
ATOM 638 O O . VAL A 1 86 ? -0.861 -3.285 -14.140 1.00 93.25 86 VAL A O 1
ATOM 641 N N . PHE A 1 87 ? -3.029 -2.951 -13.680 1.00 95.31 87 PHE A N 1
ATOM 642 C CA . PHE A 1 87 ? -3.462 -2.993 -15.075 1.00 95.31 87 PHE A CA 1
ATOM 643 C C . PHE A 1 87 ? -2.856 -1.848 -15.895 1.00 95.31 87 PHE A C 1
ATOM 645 O O . PHE A 1 87 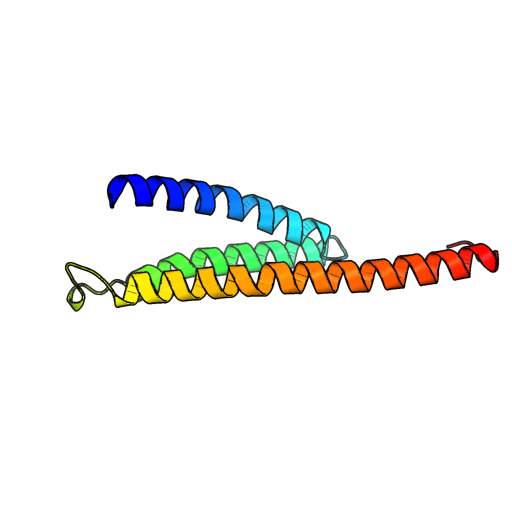? -2.338 -2.075 -16.992 1.00 95.31 87 PHE A O 1
ATOM 652 N N . ILE A 1 88 ? -2.856 -0.630 -15.348 1.00 94.69 88 ILE A N 1
ATOM 653 C CA . ILE A 1 88 ? -2.236 0.539 -15.978 1.00 94.69 88 ILE A CA 1
ATOM 654 C C . ILE A 1 88 ? -0.736 0.304 -16.176 1.00 94.69 88 ILE A C 1
ATOM 656 O O . ILE A 1 88 ? -0.237 0.509 -17.283 1.00 94.69 88 ILE A O 1
ATOM 660 N N . TYR A 1 89 ? -0.023 -0.185 -15.158 1.00 91.56 89 TYR A N 1
ATOM 661 C CA . TYR A 1 89 ? 1.407 -0.476 -15.271 1.00 91.56 89 TYR A CA 1
ATOM 662 C C . TYR A 1 89 ? 1.704 -1.565 -16.296 1.00 91.56 89 TYR A C 1
ATOM 664 O O . TYR A 1 89 ? 2.589 -1.378 -17.126 1.00 91.56 89 TYR A O 1
ATOM 672 N N . LYS A 1 90 ? 0.922 -2.650 -16.332 1.00 93.25 90 LYS A N 1
ATOM 673 C CA . LYS A 1 90 ? 1.053 -3.679 -17.374 1.00 93.25 90 LYS A CA 1
ATOM 674 C C . LYS A 1 90 ? 0.859 -3.097 -18.773 1.00 93.25 90 LYS A C 1
ATOM 676 O O . LYS A 1 90 ? 1.640 -3.398 -19.671 1.00 93.25 90 LYS A O 1
ATOM 681 N N . ARG A 1 91 ? -0.138 -2.227 -18.961 1.00 94.56 91 ARG A N 1
ATOM 682 C CA . ARG A 1 91 ? -0.400 -1.577 -20.254 1.00 94.56 91 ARG A CA 1
ATOM 683 C C . ARG A 1 91 ? 0.721 -0.619 -20.662 1.00 94.56 91 ARG A C 1
ATOM 685 O O . ARG A 1 91 ? 1.073 -0.573 -21.837 1.00 94.56 91 ARG A O 1
ATOM 692 N N . ILE A 1 92 ? 1.259 0.159 -19.723 1.00 92.81 92 ILE A N 1
ATOM 693 C CA . ILE A 1 92 ? 2.372 1.082 -19.983 1.00 92.81 92 ILE 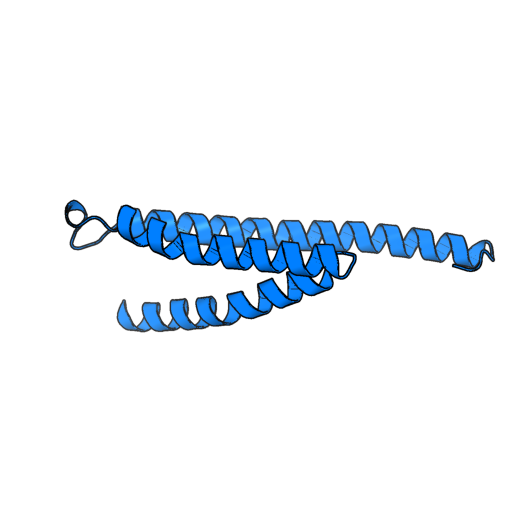A CA 1
ATOM 694 C C . ILE A 1 92 ? 3.640 0.299 -20.323 1.00 92.81 92 ILE A C 1
ATOM 696 O O . ILE A 1 92 ? 4.303 0.639 -21.300 1.00 92.81 92 ILE A O 1
ATOM 700 N N . ASN A 1 93 ? 3.943 -0.761 -19.573 1.00 92.69 93 ASN A N 1
ATOM 701 C CA . ASN A 1 93 ? 5.112 -1.599 -19.825 1.00 92.69 93 ASN A CA 1
ATOM 702 C C . ASN A 1 93 ? 5.006 -2.294 -21.186 1.00 92.69 93 ASN A C 1
ATOM 704 O O . ASN A 1 93 ? 5.915 -2.155 -21.987 1.00 92.69 93 ASN A O 1
ATOM 708 N N . ALA A 1 94 ? 3.854 -2.879 -21.536 1.00 92.50 94 ALA A N 1
ATOM 709 C CA . ALA A 1 94 ? 3.662 -3.491 -22.855 1.00 92.50 94 ALA A CA 1
ATOM 710 C C . ALA A 1 94 ? 3.877 -2.504 -24.021 1.00 92.50 94 ALA A C 1
ATOM 712 O O . ALA A 1 94 ? 4.424 -2.870 -25.058 1.00 92.50 94 ALA A O 1
ATOM 713 N N . LYS A 1 95 ? 3.471 -1.235 -23.859 1.00 92.94 95 LYS A N 1
ATOM 714 C CA . LYS A 1 95 ? 3.744 -0.188 -24.858 1.00 92.94 95 LYS A CA 1
ATOM 715 C C . LYS A 1 95 ? 5.231 0.153 -24.958 1.00 92.94 95 LYS A C 1
ATOM 717 O O . LYS A 1 95 ? 5.705 0.415 -26.058 1.00 92.94 95 LYS A O 1
ATOM 722 N N . ARG A 1 96 ? 5.943 0.182 -23.827 1.00 89.62 96 ARG A N 1
ATOM 723 C CA . ARG A 1 96 ? 7.390 0.432 -23.787 1.00 89.62 96 ARG A CA 1
ATOM 724 C C . ARG A 1 96 ? 8.156 -0.715 -24.435 1.00 89.62 96 ARG A C 1
ATOM 726 O O . ARG A 1 96 ? 8.943 -0.442 -25.326 1.00 89.62 96 ARG A O 1
ATOM 733 N N . ASP A 1 97 ? 7.827 -1.958 -24.097 1.00 92.44 97 ASP A N 1
ATOM 734 C CA . ASP A 1 97 ? 8.455 -3.151 -24.673 1.00 92.44 97 ASP A CA 1
ATOM 735 C C . ASP A 1 97 ? 8.244 -3.219 -26.197 1.00 92.44 97 ASP A C 1
ATOM 737 O O . ASP A 1 97 ? 9.139 -3.606 -26.944 1.00 92.44 97 ASP A O 1
ATOM 741 N N . ALA A 1 98 ? 7.062 -2.823 -26.687 1.00 91.44 98 ALA A N 1
ATOM 742 C CA . ALA A 1 98 ? 6.794 -2.746 -28.124 1.00 91.44 98 ALA A CA 1
ATOM 743 C C . ALA A 1 98 ? 7.629 -1.654 -28.815 1.00 91.44 98 ALA A C 1
ATOM 745 O O . ALA A 1 98 ? 8.180 -1.893 -29.886 1.00 91.44 98 ALA A O 1
ATOM 746 N N . ALA A 1 99 ? 7.746 -0.471 -28.204 1.00 89.38 99 ALA A N 1
ATOM 747 C CA . ALA A 1 99 ? 8.587 0.605 -28.727 1.00 89.38 99 ALA A CA 1
ATOM 748 C C . ALA A 1 99 ? 10.075 0.214 -28.729 1.00 89.38 99 ALA A C 1
ATOM 750 O O . ALA A 1 99 ? 10.777 0.494 -29.696 1.00 89.38 99 ALA A O 1
ATOM 751 N N . GLU A 1 100 ? 10.526 -0.483 -27.685 1.00 88.56 100 GLU A N 1
ATOM 752 C CA . GLU A 1 100 ? 11.887 -1.005 -27.561 1.00 88.56 100 GLU A CA 1
ATOM 753 C C . GLU A 1 100 ? 12.211 -1.997 -28.686 1.00 88.56 100 GLU A C 1
ATOM 755 O O . GLU A 1 100 ? 13.229 -1.867 -29.359 1.00 88.56 100 GLU A O 1
ATOM 760 N N . ARG A 1 101 ? 11.300 -2.940 -28.967 1.00 86.38 101 ARG A N 1
ATOM 761 C CA . ARG A 1 101 ? 11.449 -3.898 -30.077 1.00 86.38 101 ARG A CA 1
ATOM 762 C C . ARG A 1 101 ? 11.574 -3.206 -31.432 1.00 86.38 101 ARG A C 1
ATOM 764 O O . ARG A 1 101 ? 12.446 -3.573 -32.210 1.00 86.38 101 ARG A O 1
ATOM 771 N N . ILE A 1 102 ? 10.755 -2.185 -31.689 1.00 88.00 102 ILE A N 1
ATOM 772 C CA . ILE A 1 102 ? 10.814 -1.412 -32.940 1.00 88.00 102 ILE A CA 1
ATOM 773 C C . ILE A 1 102 ? 12.148 -0.655 -33.060 1.00 88.00 102 ILE A C 1
ATOM 775 O O . ILE A 1 102 ? 12.714 -0.592 -34.150 1.00 88.00 102 ILE A O 1
ATOM 779 N N . ALA A 1 103 ? 12.668 -0.094 -31.963 1.00 85.12 103 ALA 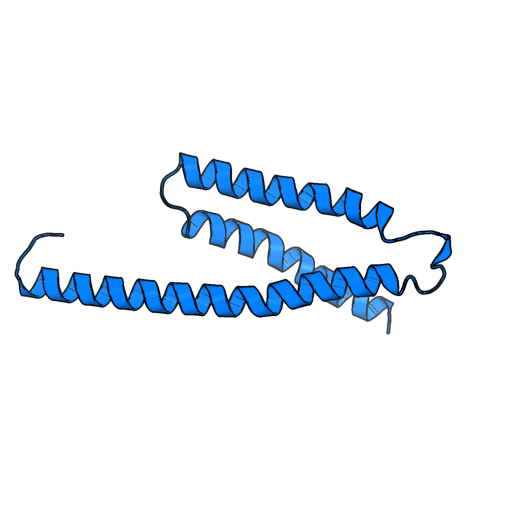A N 1
ATOM 780 C CA . ALA A 1 103 ? 13.969 0.582 -31.956 1.00 85.12 103 ALA A CA 1
ATOM 781 C C . ALA A 1 103 ? 15.124 -0.394 -32.258 1.00 85.12 103 ALA A C 1
ATOM 783 O O . ALA A 1 103 ? 15.995 -0.086 -33.074 1.00 85.12 103 ALA A O 1
ATOM 784 N N . LEU A 1 104 ? 15.080 -1.606 -31.687 1.00 85.31 104 LEU A N 1
ATOM 785 C C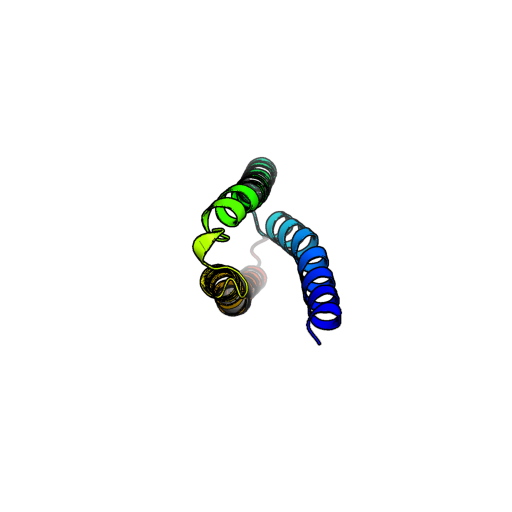A . LEU A 1 104 ? 16.051 -2.671 -31.970 1.00 85.31 104 LEU A CA 1
ATOM 786 C C . LEU A 1 104 ? 15.999 -3.135 -33.431 1.00 85.31 104 LEU A C 1
ATOM 788 O O . LEU A 1 104 ? 17.046 -3.289 -34.055 1.00 85.31 104 LEU A O 1
ATOM 792 N N . GLU A 1 105 ? 14.803 -3.322 -33.996 1.00 84.50 105 GLU A N 1
ATOM 793 C CA . GLU A 1 105 ? 14.622 -3.682 -35.413 1.00 84.50 105 GLU A CA 1
ATOM 794 C C . GLU A 1 105 ? 15.154 -2.600 -36.364 1.00 84.50 105 GLU A C 1
ATOM 796 O O . GLU A 1 105 ? 15.645 -2.911 -37.449 1.00 84.50 105 GLU A O 1
ATOM 801 N N . ARG A 1 106 ? 15.111 -1.328 -35.949 1.00 83.69 106 ARG A N 1
ATOM 802 C CA . ARG A 1 106 ? 15.694 -0.193 -36.683 1.00 83.69 106 ARG A CA 1
ATOM 803 C C . ARG A 1 106 ? 17.209 -0.052 -36.511 1.00 83.69 106 ARG A C 1
ATOM 805 O O . ARG A 1 106 ? 17.808 0.787 -37.180 1.00 83.69 106 ARG A O 1
ATOM 812 N N . GLY A 1 107 ? 17.834 -0.859 -35.653 1.00 79.44 107 GLY A N 1
ATOM 813 C CA . GLY A 1 107 ? 19.268 -0.785 -35.365 1.00 79.44 107 GLY A CA 1
ATOM 814 C C . GLY A 1 107 ? 19.679 0.451 -34.558 1.00 79.44 107 GLY A C 1
ATOM 815 O O . GLY A 1 107 ? 20.868 0.767 -34.489 1.00 79.44 107 GLY A O 1
ATOM 816 N N . GLU A 1 108 ? 18.725 1.157 -33.947 1.00 72.94 108 GLU A N 1
ATOM 817 C CA . GLU A 1 108 ? 19.012 2.274 -33.051 1.00 72.94 108 GLU A CA 1
ATOM 818 C C . GLU A 1 108 ? 19.513 1.706 -31.714 1.00 72.94 108 GLU A C 1
ATOM 820 O O . GLU A 1 108 ? 18.842 0.896 -31.073 1.00 72.94 108 GLU A O 1
ATOM 825 N N . LYS A 1 109 ? 20.726 2.090 -31.292 1.00 55.66 109 LYS A N 1
ATOM 826 C CA . LYS A 1 109 ? 21.210 1.752 -29.947 1.00 55.66 109 LYS A CA 1
ATOM 827 C C . LYS A 1 109 ? 20.388 2.534 -28.924 1.00 55.66 109 LYS A C 1
ATOM 829 O O . LYS A 1 109 ? 20.389 3.763 -28.959 1.00 55.66 109 LYS A O 1
ATOM 834 N N . ILE A 1 110 ? 19.714 1.791 -28.054 1.00 57.91 110 ILE A N 1
ATOM 835 C CA . ILE A 1 110 ? 18.936 2.280 -26.908 1.00 57.91 110 ILE A CA 1
ATOM 836 C C . ILE A 1 110 ? 19.868 2.831 -25.830 1.00 57.91 110 ILE A C 1
ATOM 838 O O . ILE A 1 110 ? 20.920 2.189 -25.591 1.00 57.91 110 ILE A O 1
#